Protein AF-A0A1X6MSH0-F1 (afdb_monomer_lite)

Secondary structure (DSSP, 8-state):
---------GGG--TTS--PPPSS---SS----GGG----HHHHHHHHHHHHHHHHHHHHHHHHHHHTTTHHHHTT---PPPHHHHHHHHHHHHHHHHHHHHHHHHHHHHHHHHHHHHHHHHHHHHHHHHHHS-----PPP-

Foldseek 3Di:
DDDPPDPDPPVQPDPPDDRPDPPDPDDPDDPPDPPDPDPDPVVVVVVVVVVVVVVVVVVVVVCCCVVCVCVVVVVPPDDDDDPVNVVVVVVVVCVVCVVVVVVVVVVVVVVVVVVVVVVVVVVVVVVVVVVVVPDPPPDDDD

Organism: NCBI:txid670580

InterPro domains:
  IPR013251 DASH complex subunit Spc19 [PF08287] (43-126)
  IPR013251 DASH complex subunit Spc19 [PTHR28262] (42-127)

Radius of gyration: 51.58 Å; chains: 1; bounding box: 98×59×139 Å

pLDDT: mean 77.62, std 20.19, range [35.66, 98.31]

Sequence (142 aa):
MVDKSHRVSRLSVHPRYRPRESVFVGGSELYRGDSHAVCSPYLRECVLAMEDCCEEAHEAQQILRQGTYDLPRMAKVFLLIDEATVRRYKADLTDEIEPQINELISRAEKGLRILLKKESTLKAKVSSGVKYSVFPCHFPPF

Structure (mmCIF, N/CA/C/O backbone):
data_AF-A0A1X6MSH0-F1
#
_entry.id   AF-A0A1X6MSH0-F1
#
loop_
_atom_site.group_PDB
_atom_site.id
_atom_site.type_symbol
_atom_site.label_atom_id
_atom_site.label_alt_id
_atom_site.label_comp_id
_atom_site.label_asym_id
_atom_site.label_entity_id
_atom_site.label_seq_id
_atom_site.pdbx_PDB_ins_code
_atom_site.Cartn_x
_atom_site.Cartn_y
_atom_site.Cartn_z
_atom_site.occupancy
_atom_site.B_iso_or_equiv
_atom_site.auth_seq_id
_atom_site.auth_comp_id
_atom_site.auth_asym_id
_atom_site.auth_atom_id
_atom_site.pdbx_PDB_model_num
ATOM 1 N N . MET A 1 1 ? 29.602 -21.546 -18.727 1.00 35.84 1 MET A N 1
ATOM 2 C CA . MET A 1 1 ? 29.848 -21.574 -20.183 1.00 35.84 1 MET A CA 1
ATOM 3 C C . MET A 1 1 ? 29.016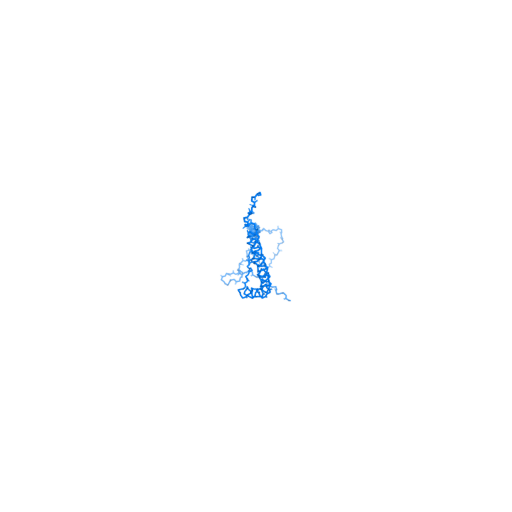 -20.462 -20.797 1.00 35.84 1 MET A C 1
ATOM 5 O O . MET A 1 1 ? 27.800 -20.548 -20.735 1.00 35.84 1 MET A O 1
ATOM 9 N N . VAL A 1 2 ? 29.648 -19.366 -21.226 1.00 35.66 2 VAL A N 1
ATOM 10 C CA . VAL A 1 2 ? 28.955 -18.170 -21.741 1.00 35.66 2 VAL A CA 1
ATOM 11 C C . VAL A 1 2 ? 29.054 -18.183 -23.261 1.00 35.66 2 VAL A C 1
ATOM 13 O O . VAL A 1 2 ? 30.153 -18.120 -23.809 1.00 35.66 2 VAL A O 1
ATOM 16 N N . ASP A 1 3 ? 27.901 -18.302 -23.909 1.00 35.69 3 ASP A N 1
ATOM 17 C CA . ASP A 1 3 ? 27.734 -18.320 -25.358 1.00 35.69 3 ASP A CA 1
ATOM 18 C C . ASP A 1 3 ? 27.955 -16.904 -25.926 1.00 35.69 3 ASP A C 1
ATOM 20 O O . ASP A 1 3 ? 27.247 -15.953 -25.581 1.00 35.69 3 ASP A O 1
ATOM 24 N N . LYS A 1 4 ? 28.994 -16.728 -26.751 1.00 42.09 4 LYS A N 1
ATOM 25 C CA . LYS A 1 4 ? 29.266 -15.471 -27.463 1.00 42.09 4 LYS A CA 1
ATOM 26 C C . LYS A 1 4 ? 28.418 -15.436 -28.733 1.00 42.09 4 LYS A C 1
ATOM 28 O O . LYS A 1 4 ? 28.852 -15.862 -29.799 1.00 42.09 4 LYS A O 1
ATOM 33 N N . SER A 1 5 ? 27.224 -14.863 -28.623 1.00 43.00 5 SER A N 1
ATOM 34 C CA . SER A 1 5 ? 26.385 -14.520 -29.772 1.00 43.00 5 SER A CA 1
ATOM 35 C C . SER A 1 5 ? 27.071 -13.446 -30.630 1.00 43.00 5 SER A C 1
ATOM 37 O O . SER A 1 5 ? 26.941 -12.247 -30.373 1.00 43.00 5 SER A O 1
ATOM 39 N N . HIS A 1 6 ? 27.778 -13.866 -31.679 1.00 49.56 6 HIS A N 1
ATOM 40 C CA . HIS A 1 6 ? 28.257 -12.989 -32.745 1.00 49.56 6 HIS A CA 1
ATOM 41 C C . HIS A 1 6 ? 27.057 -12.312 -33.427 1.00 49.56 6 HIS A C 1
ATOM 43 O O . HIS A 1 6 ? 26.355 -12.918 -34.236 1.00 49.56 6 HIS A O 1
ATOM 49 N N . ARG A 1 7 ? 26.792 -11.040 -33.101 1.00 49.19 7 ARG A N 1
ATOM 50 C CA . ARG A 1 7 ? 25.838 -10.214 -33.854 1.00 49.19 7 ARG A CA 1
ATOM 51 C C . ARG A 1 7 ? 26.438 -9.892 -35.221 1.00 49.19 7 ARG A C 1
ATOM 53 O O . ARG A 1 7 ? 27.130 -8.895 -35.387 1.00 49.19 7 ARG A O 1
ATOM 60 N N . VAL A 1 8 ? 26.165 -10.745 -36.200 1.00 52.09 8 VAL A N 1
ATOM 61 C CA . VAL A 1 8 ? 26.396 -10.432 -37.612 1.00 52.09 8 VAL A CA 1
ATOM 62 C C . VAL A 1 8 ? 25.330 -9.421 -38.047 1.00 52.09 8 VAL A C 1
ATOM 64 O O . VAL A 1 8 ? 24.135 -9.640 -37.828 1.00 52.09 8 VAL A O 1
ATOM 67 N N . SER A 1 9 ? 25.750 -8.293 -38.627 1.00 50.66 9 SER A N 1
ATOM 68 C CA . SER A 1 9 ? 24.847 -7.278 -39.187 1.00 50.66 9 SER A CA 1
ATOM 69 C C . SER A 1 9 ? 23.867 -7.910 -40.178 1.00 50.66 9 SER A C 1
ATOM 71 O O . SER A 1 9 ? 24.264 -8.435 -41.211 1.00 50.66 9 SER A O 1
ATOM 73 N N . ARG A 1 10 ? 22.562 -7.821 -39.896 1.00 56.12 10 ARG A N 1
ATOM 74 C CA . ARG A 1 10 ? 21.478 -8.456 -40.679 1.00 56.12 10 ARG A CA 1
ATOM 75 C C . ARG A 1 10 ? 21.344 -7.964 -42.129 1.00 56.12 10 ARG A C 1
ATOM 77 O O . ARG A 1 10 ? 20.617 -8.570 -42.911 1.00 56.12 10 ARG A O 1
ATOM 84 N N . LEU A 1 11 ? 22.047 -6.893 -42.492 1.00 53.09 11 LEU A N 1
ATOM 85 C CA . LEU A 1 11 ? 22.085 -6.345 -43.849 1.00 53.09 11 LEU A CA 1
ATOM 86 C C . LEU A 1 11 ? 23.017 -7.114 -44.801 1.00 53.09 11 LEU A C 1
ATOM 88 O O . LEU A 1 11 ? 22.836 -7.004 -46.008 1.00 53.09 11 LEU A O 1
ATOM 92 N N . SER A 1 12 ? 23.969 -7.916 -44.305 1.00 53.78 12 SER A N 1
ATOM 93 C CA . SER A 1 12 ? 24.904 -8.670 -45.163 1.00 53.78 12 SER A CA 1
ATOM 94 C C . SER A 1 12 ? 24.372 -10.027 -45.645 1.00 53.78 12 SER A C 1
ATOM 96 O O . SER A 1 12 ? 25.046 -10.698 -46.420 1.00 53.78 12 SER A O 1
ATOM 98 N N . VAL A 1 13 ? 23.178 -10.441 -45.202 1.00 54.25 13 VAL A N 1
ATOM 99 C CA . VAL A 1 13 ? 22.652 -11.811 -45.391 1.00 54.25 13 VAL A CA 1
ATOM 100 C C . VAL A 1 13 ? 21.350 -11.837 -46.2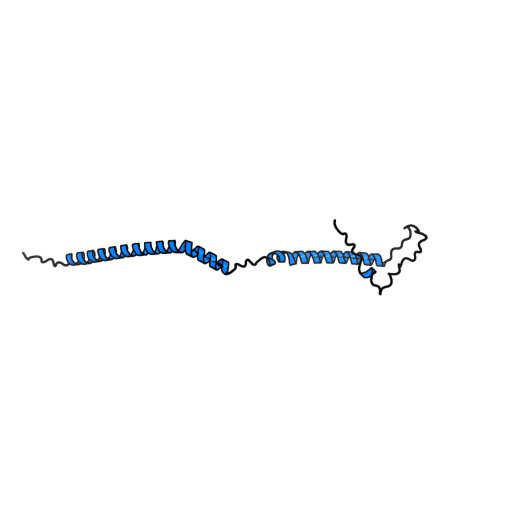13 1.00 54.25 13 VAL A C 1
ATOM 102 O O . VAL A 1 13 ? 20.727 -12.883 -46.367 1.00 54.25 13 VAL A O 1
ATOM 105 N N . HIS A 1 14 ? 20.887 -10.703 -46.756 1.00 52.59 14 HIS A N 1
ATOM 106 C CA . HIS A 1 14 ? 19.643 -10.687 -47.535 1.00 52.59 14 HIS A CA 1
ATOM 107 C C . HIS A 1 14 ? 19.836 -11.307 -48.939 1.00 52.59 14 HIS A C 1
ATOM 109 O O . HIS A 1 14 ? 20.580 -10.738 -49.735 1.00 52.59 14 HIS A O 1
ATOM 115 N N . PRO A 1 15 ? 19.105 -12.381 -49.317 1.00 57.09 15 PRO A N 1
ATOM 116 C CA . PRO A 1 15 ? 19.311 -13.099 -50.587 1.00 57.09 15 PRO A CA 1
ATOM 117 C C . PRO A 1 15 ? 19.023 -12.281 -51.855 1.00 57.09 15 PRO A C 1
ATOM 119 O O . PRO A 1 15 ? 19.421 -12.670 -52.948 1.00 57.09 15 PRO A O 1
ATOM 122 N N . ARG A 1 16 ? 18.284 -11.168 -51.726 1.00 56.84 16 ARG A N 1
ATOM 123 C CA . ARG A 1 16 ? 17.924 -10.274 -52.841 1.00 56.84 16 ARG A CA 1
ATOM 124 C C . ARG A 1 16 ? 18.942 -9.167 -53.102 1.00 56.84 16 ARG A C 1
ATOM 126 O O . ARG A 1 16 ? 18.841 -8.501 -54.127 1.00 56.84 16 ARG A O 1
ATOM 133 N N . TYR A 1 17 ? 19.907 -8.969 -52.210 1.00 53.97 17 TYR A N 1
ATOM 134 C CA . TYR A 1 17 ? 20.998 -8.033 -52.436 1.00 53.97 17 TYR A CA 1
ATOM 135 C C . TYR A 1 17 ? 22.235 -8.851 -52.784 1.00 53.97 17 TYR A C 1
ATOM 137 O O . TYR A 1 17 ? 22.675 -9.680 -51.989 1.00 53.97 17 TYR A O 1
ATOM 145 N N . ARG A 1 18 ? 22.785 -8.647 -53.990 1.00 54.00 18 ARG A N 1
ATOM 146 C CA . ARG A 1 18 ? 24.121 -9.168 -54.304 1.00 54.00 18 ARG A CA 1
ATOM 147 C C . ARG A 1 18 ? 25.082 -8.746 -53.182 1.00 54.00 18 ARG A C 1
ATOM 149 O O . ARG A 1 18 ? 24.932 -7.626 -52.678 1.00 54.00 18 ARG A O 1
ATOM 156 N N . PRO A 1 19 ? 26.059 -9.595 -52.805 1.00 58.25 19 PRO A N 1
ATOM 157 C CA . PRO A 1 19 ? 27.164 -9.164 -51.958 1.00 58.25 19 PRO A CA 1
ATOM 158 C C . PRO A 1 19 ? 27.684 -7.831 -52.492 1.00 58.25 19 PRO A C 1
ATOM 160 O O . PRO A 1 19 ? 27.887 -7.712 -53.701 1.00 58.25 19 PRO A O 1
ATOM 163 N N . ARG A 1 20 ? 27.807 -6.814 -51.627 1.00 63.38 20 ARG A N 1
ATOM 164 C CA . ARG A 1 20 ? 28.319 -5.508 -52.056 1.00 63.38 20 ARG A CA 1
ATOM 165 C C . ARG A 1 20 ? 29.655 -5.745 -52.750 1.00 63.38 20 ARG A C 1
ATOM 167 O O . ARG A 1 20 ? 30.579 -6.264 -52.126 1.00 63.38 20 ARG A O 1
ATOM 174 N N . GLU A 1 21 ? 29.724 -5.405 -54.033 1.00 56.88 21 GLU A N 1
ATOM 175 C CA . GLU A 1 21 ? 30.980 -5.445 -54.767 1.00 56.88 21 GLU A CA 1
ATOM 176 C C . GLU A 1 21 ? 31.943 -4.486 -54.063 1.00 56.88 21 GLU A C 1
ATOM 178 O O . GLU A 1 21 ? 31.596 -3.345 -53.740 1.00 56.88 21 GLU A O 1
ATOM 183 N N . SER A 1 22 ? 33.122 -4.998 -53.716 1.00 61.09 22 SER A N 1
ATOM 184 C CA . SER A 1 22 ? 34.176 -4.189 -53.119 1.00 61.09 22 SER A CA 1
ATOM 185 C C . SER A 1 22 ? 34.521 -3.057 -54.084 1.00 61.09 22 SER A C 1
ATOM 187 O O . SER A 1 22 ? 34.852 -3.310 -55.238 1.00 61.09 22 SER A O 1
ATOM 189 N N . VAL A 1 23 ? 34.474 -1.810 -53.609 1.00 57.84 23 VAL A N 1
ATOM 190 C CA . VAL A 1 23 ? 34.895 -0.631 -54.392 1.00 57.84 23 VAL A CA 1
ATOM 191 C C . VAL A 1 23 ? 36.421 -0.612 -54.578 1.00 57.84 23 VAL A C 1
ATOM 193 O O . VAL A 1 23 ? 36.951 0.139 -55.394 1.00 57.84 23 VAL A O 1
ATOM 196 N N . PHE A 1 24 ? 37.148 -1.461 -53.846 1.00 55.53 24 PHE A N 1
ATOM 197 C CA . PHE A 1 24 ? 38.569 -1.679 -54.073 1.00 55.53 24 PHE A CA 1
ATOM 198 C C . PHE A 1 24 ? 38.753 -2.585 -55.291 1.00 55.53 24 PHE A C 1
ATOM 200 O O . PHE A 1 24 ? 38.528 -3.795 -55.218 1.00 55.53 24 PHE A O 1
ATOM 207 N N . VAL A 1 25 ? 39.192 -1.991 -56.402 1.00 57.38 25 VAL A N 1
ATOM 208 C CA . VAL A 1 25 ? 39.744 -2.716 -57.554 1.00 57.38 25 VAL A CA 1
ATOM 209 C C . VAL A 1 25 ? 41.094 -3.293 -57.125 1.00 57.38 25 VAL A C 1
ATOM 211 O O . VAL A 1 25 ? 42.139 -2.683 -57.320 1.00 57.38 25 VAL A O 1
ATOM 214 N N . GLY A 1 26 ? 41.068 -4.442 -56.458 1.00 51.31 26 GLY A N 1
ATOM 215 C CA . GLY A 1 26 ? 42.263 -5.117 -55.969 1.00 51.31 26 GLY A CA 1
ATOM 216 C C . GLY A 1 26 ? 42.114 -6.619 -56.119 1.00 51.31 26 GLY A C 1
ATOM 217 O O . GLY A 1 26 ? 41.589 -7.283 -55.229 1.00 51.31 26 GLY A O 1
ATOM 218 N N . GLY A 1 27 ? 42.578 -7.153 -57.252 1.00 48.78 27 GLY A N 1
ATOM 219 C CA . GLY A 1 27 ? 42.988 -8.554 -57.323 1.00 48.78 27 GLY A CA 1
ATOM 220 C C . GLY A 1 27 ? 44.068 -8.822 -56.271 1.00 48.78 27 GLY A C 1
ATOM 221 O O . GLY A 1 27 ? 44.753 -7.898 -55.838 1.00 48.78 27 GLY A O 1
ATOM 222 N N . SER A 1 28 ? 44.208 -10.072 -55.831 1.00 52.25 28 SER A N 1
ATOM 223 C CA . SER A 1 28 ? 45.063 -10.462 -54.699 1.00 52.25 28 SER A CA 1
ATOM 224 C C . SER A 1 28 ? 46.576 -10.337 -54.942 1.00 52.25 28 SER A C 1
ATOM 226 O O . SER A 1 28 ? 47.350 -11.030 -54.287 1.00 52.25 28 SER A O 1
ATOM 228 N N . GLU A 1 29 ? 47.024 -9.485 -55.857 1.00 49.91 29 GLU A N 1
ATOM 229 C CA . GLU A 1 29 ? 48.437 -9.257 -56.123 1.00 49.91 29 GLU A CA 1
ATOM 230 C C . GLU A 1 29 ? 48.751 -7.764 -56.036 1.00 49.91 29 GLU A C 1
ATOM 232 O O . GLU A 1 29 ? 48.122 -6.947 -56.702 1.00 49.91 29 GLU A O 1
ATOM 237 N N . LEU A 1 30 ? 49.768 -7.442 -55.229 1.00 49.44 30 LEU A N 1
ATOM 238 C CA . LEU A 1 30 ? 50.323 -6.112 -54.943 1.00 49.44 30 LEU A CA 1
ATOM 239 C C . LEU A 1 30 ? 49.606 -5.325 -53.834 1.00 49.44 30 LEU A C 1
ATOM 241 O O . LEU A 1 30 ? 48.996 -4.282 -54.063 1.00 49.44 30 LEU A O 1
ATOM 245 N N . TYR A 1 31 ? 49.836 -5.742 -52.583 1.00 55.00 31 TYR A N 1
ATOM 246 C CA . TYR A 1 31 ? 49.885 -4.801 -51.457 1.00 55.00 31 TYR A CA 1
ATOM 247 C C . TYR A 1 31 ? 51.057 -3.827 -51.694 1.00 55.00 31 TYR A C 1
ATOM 249 O O . TYR A 1 31 ? 52.188 -4.049 -51.263 1.00 55.00 31 TYR A O 1
ATOM 257 N N . ARG A 1 32 ? 50.811 -2.782 -52.492 1.00 49.59 32 ARG A N 1
ATOM 258 C CA . ARG A 1 32 ? 51.718 -1.649 -52.696 1.00 49.59 32 ARG A CA 1
ATOM 259 C C . ARG A 1 32 ? 51.550 -0.745 -51.474 1.00 49.59 32 ARG A C 1
ATOM 261 O O . ARG A 1 32 ? 50.445 -0.280 -51.227 1.00 49.59 32 ARG A O 1
ATOM 268 N N . GLY A 1 33 ? 52.624 -0.588 -50.698 1.00 52.19 33 GLY A N 1
ATOM 269 C CA . GLY A 1 33 ? 52.611 -0.003 -49.355 1.00 52.19 33 GLY A CA 1
ATOM 270 C C . GLY A 1 33 ? 51.862 1.326 -49.207 1.00 52.19 33 GLY A C 1
ATOM 271 O O . GLY A 1 33 ? 51.702 2.076 -50.170 1.00 52.19 33 GLY A O 1
ATOM 272 N N . ASP A 1 34 ? 51.465 1.601 -47.961 1.00 56.72 34 ASP A N 1
ATOM 273 C CA . ASP A 1 34 ? 50.649 2.716 -47.438 1.00 56.72 34 ASP A CA 1
ATOM 274 C C . ASP A 1 34 ? 50.988 4.144 -47.923 1.00 56.72 34 ASP A C 1
ATOM 276 O O . ASP A 1 34 ? 50.294 5.096 -47.581 1.00 56.72 34 ASP A O 1
ATOM 280 N N . SER A 1 35 ? 52.023 4.345 -48.738 1.00 56.50 35 SER A N 1
ATOM 281 C CA . SER A 1 35 ? 52.479 5.663 -49.195 1.00 56.50 35 SER A CA 1
ATOM 282 C C . SER A 1 35 ? 51.526 6.377 -50.171 1.00 56.50 35 SER A C 1
ATOM 284 O O . SER A 1 35 ? 51.699 7.571 -50.397 1.00 56.50 35 SER A O 1
ATOM 286 N N . HIS A 1 36 ? 50.527 5.691 -50.746 1.00 53.44 36 HIS A N 1
ATOM 287 C CA . HIS A 1 36 ? 49.579 6.275 -51.716 1.00 53.44 36 HIS A CA 1
ATOM 288 C C . HIS A 1 36 ? 48.107 5.875 -51.504 1.00 53.44 36 HIS A C 1
ATOM 290 O O . HIS A 1 36 ? 47.292 6.035 -52.415 1.00 53.44 36 HIS A O 1
ATOM 296 N N . ALA A 1 37 ? 47.738 5.362 -50.327 1.00 60.00 37 ALA A N 1
ATOM 297 C CA . ALA A 1 37 ? 46.340 5.065 -50.026 1.00 60.00 37 ALA A CA 1
ATOM 298 C C . ALA A 1 37 ? 45.545 6.377 -49.866 1.00 60.00 37 ALA A C 1
ATOM 300 O O . ALA A 1 37 ? 45.523 6.992 -48.802 1.00 60.00 37 ALA A O 1
ATOM 301 N N . VAL A 1 38 ? 44.901 6.833 -50.943 1.00 65.06 38 VAL A N 1
ATOM 302 C CA . VAL A 1 38 ? 43.979 7.974 -50.896 1.00 65.06 38 VAL A CA 1
ATOM 303 C C . VAL A 1 38 ? 42.651 7.466 -50.341 1.00 65.06 38 VAL A C 1
ATOM 305 O O . VAL A 1 38 ? 41.869 6.834 -51.051 1.00 65.06 38 VAL A O 1
ATOM 308 N N . CYS A 1 39 ? 42.410 7.699 -49.050 1.00 65.88 39 CYS A N 1
ATOM 309 C CA . CYS A 1 39 ? 41.116 7.413 -48.436 1.00 65.88 39 CYS A CA 1
ATOM 310 C C . CYS A 1 39 ? 40.001 8.147 -49.192 1.00 65.88 39 CYS A C 1
ATOM 312 O O . CYS A 1 39 ? 40.138 9.320 -49.539 1.00 65.88 39 CYS A O 1
ATOM 314 N N . SER A 1 40 ? 38.887 7.448 -49.430 1.00 74.62 40 SER A N 1
ATOM 315 C CA . SER A 1 40 ? 37.704 8.032 -50.063 1.00 74.62 40 SER A CA 1
ATOM 316 C C . SER A 1 40 ? 37.273 9.297 -49.306 1.00 74.62 40 SER A C 1
ATOM 318 O O . SER A 1 40 ? 37.141 9.238 -48.079 1.00 74.62 40 SER A O 1
ATOM 320 N N . PRO A 1 41 ? 37.025 10.426 -49.996 1.00 73.81 41 PRO A N 1
ATOM 321 C CA . PRO A 1 41 ? 36.655 11.686 -49.348 1.00 73.81 41 PRO A CA 1
ATOM 322 C C . PRO A 1 41 ? 35.366 11.559 -48.519 1.00 73.81 41 PRO A C 1
ATOM 324 O O . PRO A 1 41 ? 35.218 12.233 -47.503 1.00 73.81 41 PRO A O 1
ATOM 327 N N . TYR A 1 42 ? 34.490 10.620 -48.886 1.00 79.50 42 TYR A N 1
ATOM 328 C CA . TYR A 1 42 ? 33.238 10.325 -48.187 1.00 79.50 42 TYR A CA 1
ATOM 329 C C . TYR A 1 42 ? 33.434 9.618 -46.838 1.00 79.50 42 TYR A C 1
ATOM 331 O O . TYR A 1 42 ? 32.549 9.659 -45.991 1.00 79.50 42 TYR A O 1
ATOM 339 N N . LEU A 1 43 ? 34.584 8.971 -46.598 1.00 82.44 43 LEU A N 1
ATOM 340 C CA . LEU A 1 43 ? 34.838 8.292 -45.321 1.00 82.44 43 LEU A CA 1
ATOM 341 C C . LEU A 1 43 ? 34.914 9.283 -44.165 1.00 82.44 43 LEU A C 1
ATOM 343 O O . LEU A 1 43 ? 34.429 8.983 -43.079 1.00 82.44 43 LEU A O 1
ATOM 347 N N . ARG A 1 44 ? 35.483 10.469 -44.401 1.00 82.50 44 ARG A N 1
ATOM 348 C CA . ARG A 1 44 ? 35.556 11.517 -43.383 1.00 82.50 44 ARG A CA 1
ATOM 349 C C . ARG A 1 44 ? 34.161 11.983 -42.977 1.00 82.50 44 ARG A C 1
ATOM 351 O O . ARG A 1 44 ? 33.887 12.080 -41.791 1.00 82.50 44 ARG A O 1
ATOM 358 N N . GLU A 1 45 ? 33.281 12.211 -43.946 1.00 85.75 45 GLU A N 1
ATOM 359 C CA . GLU A 1 45 ? 31.886 12.591 -43.691 1.00 85.75 45 GLU A CA 1
ATOM 360 C C . GLU A 1 45 ? 31.126 11.489 -42.945 1.00 85.75 45 GLU A C 1
ATOM 362 O O . GLU A 1 45 ? 30.385 11.781 -42.013 1.00 85.75 45 GLU A O 1
ATOM 367 N N . CYS A 1 46 ? 31.352 10.216 -43.291 1.00 89.06 46 CYS A N 1
ATOM 368 C CA . CYS A 1 46 ? 30.761 9.096 -42.559 1.00 89.06 46 CYS A CA 1
ATOM 369 C C . CYS A 1 46 ? 31.246 9.008 -41.106 1.00 89.06 46 CYS A C 1
ATOM 371 O O . CYS A 1 46 ? 30.451 8.680 -40.230 1.00 89.06 46 CYS A O 1
ATOM 373 N N . VAL A 1 47 ? 32.532 9.272 -40.847 1.00 90.94 47 VAL A N 1
ATOM 374 C CA . VAL A 1 47 ? 33.080 9.282 -39.481 1.00 90.94 47 VAL A CA 1
ATOM 375 C C . VAL A 1 47 ? 32.478 10.429 -38.678 1.00 90.94 47 VAL A C 1
ATOM 377 O O . VAL A 1 47 ? 31.974 10.179 -37.592 1.00 90.94 47 VAL A O 1
ATOM 380 N N . LEU A 1 48 ? 32.435 11.637 -39.245 1.00 90.62 48 LEU A N 1
ATOM 381 C CA . LEU A 1 48 ? 31.838 12.802 -38.587 1.00 90.62 48 LEU A CA 1
ATOM 382 C C . LEU A 1 48 ? 30.353 12.572 -38.270 1.00 90.62 48 LEU A C 1
ATOM 384 O O . LEU A 1 48 ? 29.932 12.736 -37.134 1.00 90.62 48 LEU A O 1
ATOM 388 N N . ALA A 1 49 ? 29.572 12.070 -39.231 1.00 94.38 49 ALA A N 1
ATOM 389 C CA . ALA A 1 49 ? 28.160 11.763 -38.997 1.00 94.38 49 ALA A CA 1
ATOM 390 C C . ALA A 1 49 ? 27.956 10.679 -37.921 1.00 94.38 49 ALA A C 1
ATOM 392 O O . ALA A 1 49 ? 26.959 10.692 -37.199 1.00 94.38 49 ALA A O 1
ATOM 393 N N . MET A 1 50 ? 28.879 9.718 -37.817 1.00 95.56 50 MET A N 1
ATOM 394 C CA . MET A 1 50 ? 28.850 8.701 -36.767 1.00 95.56 50 MET A CA 1
ATOM 395 C C . MET A 1 50 ? 29.180 9.295 -35.394 1.00 95.56 50 MET A C 1
ATOM 397 O O . MET A 1 50 ? 28.539 8.909 -34.419 1.00 95.56 50 MET A O 1
ATOM 401 N N . GLU A 1 51 ? 30.155 10.201 -35.314 1.00 96.00 51 GLU A N 1
ATOM 402 C CA . GLU A 1 51 ? 30.506 10.929 -34.090 1.00 96.00 51 GLU A CA 1
ATOM 403 C C . GLU A 1 51 ? 29.311 11.752 -33.588 1.00 96.00 51 GLU A C 1
ATOM 405 O O . GLU A 1 51 ? 28.897 11.555 -32.445 1.00 96.00 51 GLU A O 1
ATOM 410 N N . ASP A 1 52 ? 28.669 12.526 -34.468 1.00 96.62 52 ASP A N 1
ATOM 411 C CA . ASP A 1 52 ? 27.462 13.305 -34.152 1.00 96.62 52 ASP A CA 1
ATOM 412 C C . ASP A 1 52 ? 26.328 12.400 -33.637 1.00 96.62 52 ASP A C 1
ATOM 414 O O . ASP A 1 52 ? 25.688 12.667 -32.621 1.00 96.62 52 ASP A O 1
ATOM 418 N N . CYS A 1 53 ? 26.103 11.260 -34.300 1.00 96.94 53 CYS A N 1
ATOM 419 C CA . CYS A 1 53 ? 25.094 10.291 -33.868 1.00 96.94 53 CYS A CA 1
ATOM 420 C C . CYS A 1 53 ? 25.401 9.696 -32.484 1.00 96.94 53 CYS A C 1
ATOM 422 O O . CYS A 1 53 ? 24.477 9.349 -31.745 1.00 96.94 53 CYS A O 1
ATOM 424 N N . CYS A 1 54 ? 26.680 9.522 -32.139 1.00 97.25 54 CYS A N 1
ATOM 425 C CA . CYS A 1 54 ? 27.078 9.011 -30.830 1.00 97.25 54 CYS A CA 1
ATOM 426 C C . CYS A 1 54 ? 26.849 10.050 -29.730 1.00 97.25 54 CYS A C 1
ATOM 428 O O . CYS A 1 54 ? 26.405 9.675 -28.643 1.00 97.25 54 CYS A O 1
ATOM 430 N N . GLU A 1 55 ? 27.123 11.323 -30.012 1.00 97.25 55 GLU A N 1
ATOM 431 C CA . GLU A 1 55 ? 26.862 12.435 -29.097 1.00 97.25 55 GLU A CA 1
ATOM 432 C C . GLU A 1 55 ? 25.359 12.581 -28.830 1.00 97.25 55 GLU A C 1
ATOM 434 O O . GLU A 1 55 ? 24.925 12.467 -27.683 1.00 97.25 55 GLU A O 1
ATOM 439 N N . GLU A 1 56 ? 24.543 12.656 -29.881 1.00 96.75 56 GLU A N 1
ATOM 440 C CA . GLU A 1 56 ? 23.084 12.768 -29.764 1.00 96.75 56 GLU A CA 1
ATOM 441 C C . GLU A 1 56 ? 22.476 11.574 -29.000 1.00 96.75 56 GLU A C 1
ATOM 443 O O . GLU A 1 56 ? 21.627 11.726 -28.116 1.00 96.75 56 GLU A O 1
ATOM 448 N N . ALA A 1 57 ? 22.939 10.350 -29.284 1.00 97.38 57 ALA A N 1
ATOM 449 C CA . ALA A 1 57 ? 22.485 9.159 -28.566 1.00 97.38 57 ALA A CA 1
ATOM 450 C C . ALA A 1 57 ? 22.868 9.197 -27.078 1.00 97.38 57 ALA A C 1
ATOM 452 O O . ALA A 1 57 ? 22.117 8.697 -26.230 1.00 97.38 57 ALA A O 1
ATOM 453 N N . HIS A 1 58 ? 24.026 9.772 -26.752 1.00 97.50 58 HIS A N 1
ATOM 454 C CA . HIS A 1 58 ? 24.470 9.945 -25.378 1.00 97.50 58 HIS A CA 1
ATOM 455 C C . HIS A 1 58 ? 23.592 10.955 -24.632 1.00 97.50 58 HIS A C 1
ATOM 457 O O . HIS A 1 58 ? 23.118 10.653 -23.533 1.00 97.50 58 HIS A O 1
ATOM 463 N N . GLU A 1 59 ? 23.311 12.107 -25.237 1.00 97.44 59 GLU A N 1
ATOM 464 C CA . GLU A 1 59 ? 22.434 13.130 -24.663 1.00 97.44 59 GLU A CA 1
ATOM 465 C C . GLU A 1 59 ? 21.013 12.601 -24.447 1.00 97.44 59 GLU A C 1
ATOM 467 O O . GLU A 1 59 ? 20.471 12.681 -23.338 1.00 97.44 59 GLU A O 1
ATOM 472 N N . ALA A 1 60 ? 20.438 11.939 -25.456 1.00 97.31 60 ALA A N 1
ATOM 473 C CA . ALA A 1 60 ? 19.127 11.309 -25.350 1.00 97.31 60 ALA A CA 1
ATOM 474 C C . ALA A 1 60 ? 19.080 10.274 -24.213 1.00 97.31 60 ALA A C 1
ATOM 476 O O . ALA A 1 60 ? 18.110 10.209 -23.451 1.00 97.31 60 ALA A O 1
ATOM 477 N N . GLN A 1 61 ? 20.144 9.481 -24.041 1.00 97.12 61 GLN A N 1
ATOM 478 C CA . GLN A 1 61 ? 20.243 8.531 -22.936 1.00 97.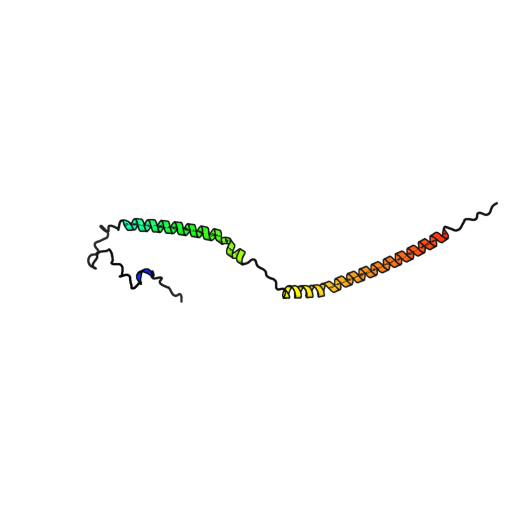12 61 GLN A CA 1
ATOM 479 C C . GLN A 1 61 ? 20.258 9.232 -21.571 1.00 97.12 61 GLN A C 1
ATOM 481 O O . GLN A 1 61 ? 19.630 8.737 -20.628 1.00 97.12 61 GLN A O 1
ATOM 486 N N . GLN A 1 62 ? 20.975 10.350 -21.435 1.00 97.31 62 GLN A N 1
ATOM 487 C CA . GLN A 1 62 ? 21.007 11.115 -20.189 1.00 97.31 62 GLN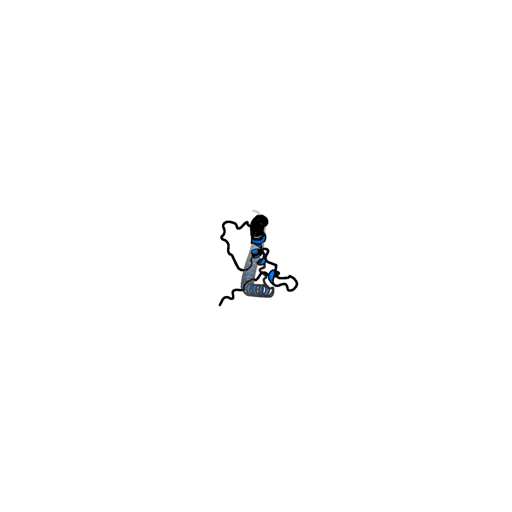 A CA 1
ATOM 488 C C . GLN A 1 62 ? 19.624 11.675 -19.848 1.00 97.31 62 GLN A C 1
ATOM 490 O O . GLN A 1 62 ? 19.160 11.486 -18.721 1.00 97.31 62 GLN A O 1
ATOM 495 N N . ILE A 1 63 ? 18.939 12.273 -20.826 1.00 97.06 63 ILE A N 1
ATOM 496 C CA . ILE A 1 63 ? 17.582 12.811 -20.662 1.00 97.06 63 ILE A CA 1
ATOM 497 C C . ILE A 1 63 ? 16.618 11.705 -20.237 1.00 97.06 63 ILE A C 1
ATOM 499 O O . ILE A 1 63 ? 15.875 11.876 -19.272 1.00 97.06 63 ILE A O 1
ATOM 503 N N . LEU A 1 64 ? 16.660 10.541 -20.896 1.00 96.38 64 LEU A N 1
ATOM 504 C CA . LEU A 1 64 ? 15.818 9.403 -20.529 1.00 96.38 64 LEU A CA 1
ATOM 505 C C . LEU A 1 64 ? 16.088 8.955 -19.094 1.00 96.38 64 LEU A C 1
ATOM 507 O O . LEU A 1 64 ? 15.152 8.820 -18.316 1.00 96.38 64 LEU A O 1
ATOM 511 N N . ARG A 1 65 ? 17.355 8.782 -18.707 1.00 95.19 65 ARG A N 1
ATOM 512 C CA . ARG A 1 65 ? 17.717 8.364 -17.344 1.00 95.19 65 ARG A CA 1
ATOM 513 C C . ARG A 1 65 ? 17.234 9.349 -16.285 1.00 95.19 65 ARG A C 1
ATOM 515 O O . ARG A 1 65 ? 16.750 8.905 -15.247 1.00 95.19 65 ARG A O 1
ATOM 522 N N . GLN A 1 66 ? 17.350 10.649 -16.544 1.00 94.19 66 GLN A N 1
ATOM 523 C CA . GLN A 1 66 ? 16.877 11.695 -15.637 1.00 94.19 66 GLN A CA 1
ATOM 524 C C . GLN A 1 66 ? 15.342 11.732 -15.581 1.00 94.19 66 GLN A C 1
ATOM 526 O O . GLN A 1 66 ? 14.771 11.741 -14.493 1.00 94.19 66 GLN A O 1
ATOM 531 N N . GLY A 1 67 ? 14.671 11.670 -16.734 1.00 93.00 67 GLY A N 1
ATOM 532 C CA . GLY A 1 67 ? 13.210 11.704 -16.835 1.00 93.00 67 GLY A CA 1
ATOM 533 C C . GLY A 1 67 ? 12.520 10.454 -16.283 1.00 93.00 67 GLY A C 1
ATOM 534 O O . GLY A 1 67 ? 11.422 10.544 -15.740 1.00 93.00 67 GLY A O 1
ATOM 535 N N . THR A 1 68 ? 13.163 9.286 -16.364 1.00 93.75 68 THR A N 1
ATOM 536 C CA . THR A 1 68 ? 12.623 8.015 -15.853 1.00 93.75 68 THR A CA 1
ATOM 537 C C . THR A 1 68 ? 13.161 7.624 -14.481 1.00 93.75 68 THR A C 1
ATOM 539 O O . THR A 1 68 ? 12.840 6.536 -14.003 1.00 93.75 68 THR A O 1
ATOM 542 N N . TYR A 1 69 ? 13.983 8.469 -13.850 1.00 92.31 69 TYR A N 1
ATOM 543 C CA . TYR A 1 69 ? 14.677 8.145 -12.601 1.00 92.31 69 TYR A CA 1
ATOM 544 C C . TYR A 1 69 ? 13.721 7.646 -11.510 1.00 92.31 69 TYR A C 1
ATOM 546 O O . TYR A 1 69 ? 14.031 6.700 -10.787 1.00 92.31 69 TYR A O 1
ATOM 554 N N . ASP A 1 70 ? 12.531 8.244 -11.433 1.00 89.19 70 ASP A N 1
ATOM 555 C CA . ASP A 1 70 ? 11.569 7.959 -10.370 1.00 89.19 70 ASP A CA 1
ATOM 556 C C . ASP A 1 70 ? 10.547 6.857 -10.698 1.00 89.19 70 ASP A C 1
ATOM 558 O O . ASP A 1 70 ? 9.841 6.376 -9.809 1.00 89.19 70 ASP A O 1
ATOM 562 N N . LEU A 1 71 ? 10.477 6.397 -11.952 1.00 87.38 71 LEU A N 1
ATOM 563 C CA . LEU A 1 71 ? 9.501 5.382 -12.368 1.00 87.38 71 LEU A CA 1
ATOM 564 C C . LEU A 1 71 ? 9.590 4.079 -11.550 1.00 87.38 71 LEU A C 1
ATOM 566 O O . LEU A 1 71 ? 8.544 3.581 -11.125 1.00 87.38 71 LEU A O 1
ATOM 570 N N . PRO A 1 72 ? 10.785 3.532 -11.237 1.00 85.19 72 PRO A N 1
ATOM 571 C CA . PRO A 1 72 ? 10.889 2.338 -10.399 1.00 85.19 72 PRO A CA 1
ATOM 572 C C . PRO A 1 72 ? 10.383 2.541 -8.965 1.00 85.19 72 PRO A C 1
ATOM 574 O O . PRO A 1 72 ? 9.989 1.567 -8.320 1.00 85.19 72 PRO A O 1
ATOM 577 N N . ARG A 1 73 ? 10.405 3.782 -8.453 1.00 82.81 73 ARG A N 1
ATOM 578 C CA . ARG A 1 73 ? 9.850 4.134 -7.140 1.00 82.81 73 ARG A CA 1
ATOM 579 C C . ARG A 1 73 ? 8.329 4.193 -7.214 1.00 82.81 73 ARG A C 1
ATOM 581 O O . ARG A 1 73 ? 7.670 3.536 -6.415 1.00 82.81 73 ARG A O 1
ATOM 588 N N . MET A 1 74 ? 7.783 4.908 -8.199 1.00 79.31 74 MET A N 1
ATOM 589 C CA . MET A 1 74 ? 6.335 5.054 -8.398 1.00 79.31 74 MET A CA 1
ATOM 590 C C . MET A 1 74 ? 5.632 3.716 -8.662 1.00 79.31 74 MET A C 1
ATOM 592 O O . MET A 1 74 ? 4.526 3.496 -8.177 1.00 79.31 74 MET A O 1
ATOM 596 N N . ALA A 1 75 ? 6.293 2.786 -9.355 1.00 78.50 75 ALA A N 1
ATOM 597 C CA . ALA A 1 75 ? 5.753 1.452 -9.620 1.00 78.50 75 ALA A CA 1
ATOM 598 C C . ALA A 1 75 ? 5.524 0.601 -8.352 1.00 78.50 75 ALA A C 1
ATOM 600 O O . ALA A 1 75 ? 4.823 -0.405 -8.412 1.00 78.50 75 ALA A O 1
ATOM 601 N N . LYS A 1 76 ? 6.112 0.973 -7.206 1.00 73.25 76 LYS A N 1
ATOM 602 C CA . LYS A 1 76 ? 6.068 0.191 -5.959 1.00 73.25 76 LYS A CA 1
ATOM 603 C C . LYS A 1 76 ? 5.123 0.761 -4.894 1.00 73.25 76 LYS A C 1
ATOM 605 O O . LYS A 1 76 ? 5.093 0.239 -3.783 1.00 73.25 76 LYS A O 1
ATOM 610 N N . VAL A 1 77 ? 4.355 1.812 -5.190 1.00 70.31 77 VAL A N 1
ATOM 611 C CA . VAL A 1 77 ? 3.585 2.562 -4.173 1.00 70.31 77 VAL A CA 1
ATOM 612 C C . VAL A 1 77 ? 2.152 2.042 -4.009 1.00 70.31 77 VAL A C 1
ATOM 614 O O . VAL A 1 77 ? 1.204 2.818 -3.975 1.00 70.31 77 VAL A O 1
ATOM 617 N N . PHE A 1 78 ? 1.968 0.729 -3.879 1.00 72.56 78 PHE A N 1
ATOM 618 C CA . PHE A 1 78 ? 0.666 0.183 -3.485 1.00 72.56 78 PHE A CA 1
ATOM 619 C C . PHE A 1 78 ? 0.847 -0.892 -2.416 1.00 72.56 78 PHE A C 1
ATOM 621 O O . PHE A 1 78 ? 1.159 -2.044 -2.707 1.00 72.56 78 PHE A O 1
ATOM 628 N N . LEU A 1 79 ? 0.647 -0.498 -1.157 1.00 73.75 79 LEU A N 1
ATOM 629 C CA . LEU A 1 79 ? 0.405 -1.434 -0.064 1.00 73.75 79 LEU A CA 1
ATOM 630 C C . LEU A 1 79 ? -1.095 -1.703 -0.027 1.00 73.75 79 LEU A C 1
ATOM 632 O O . LEU A 1 79 ? -1.873 -0.903 0.488 1.00 73.75 79 LEU A O 1
ATOM 636 N N . LEU A 1 80 ? -1.496 -2.813 -0.636 1.00 80.75 80 LEU A N 1
ATOM 637 C CA . LEU A 1 80 ? -2.871 -3.287 -0.592 1.00 80.75 80 LEU A CA 1
ATOM 638 C C . LEU A 1 80 ? -3.005 -4.235 0.598 1.00 80.75 80 LEU A C 1
ATOM 640 O O . LEU A 1 80 ? -2.292 -5.234 0.684 1.00 80.75 80 LEU A O 1
ATOM 644 N N . ILE A 1 81 ? -3.902 -3.905 1.524 1.00 87.62 81 ILE A N 1
ATOM 645 C CA . ILE A 1 81 ? -4.277 -4.788 2.628 1.00 87.62 81 ILE A CA 1
ATOM 646 C C . ILE A 1 81 ? -5.594 -5.452 2.242 1.00 87.62 81 ILE A C 1
ATOM 648 O O . ILE A 1 81 ? -6.553 -4.768 1.890 1.00 87.62 81 ILE A O 1
ATOM 652 N N . ASP A 1 82 ? -5.627 -6.780 2.307 1.00 92.94 82 ASP A N 1
ATOM 653 C CA . ASP A 1 82 ? -6.837 -7.548 2.035 1.00 92.94 82 ASP A CA 1
ATOM 654 C C . ASP A 1 82 ? -7.904 -7.320 3.118 1.00 92.94 82 ASP A C 1
ATOM 656 O O . ASP A 1 82 ? -7.607 -7.196 4.311 1.00 92.94 82 ASP A O 1
ATOM 660 N N . GLU A 1 83 ? -9.171 -7.318 2.712 1.00 92.75 83 GLU A N 1
ATOM 661 C CA . GLU A 1 83 ? -10.310 -7.138 3.610 1.00 92.75 83 GLU A CA 1
ATOM 662 C C . GLU A 1 83 ? -10.372 -8.254 4.662 1.00 92.75 83 GLU A C 1
ATOM 664 O O . GLU A 1 83 ? -10.766 -8.018 5.807 1.00 92.75 83 GLU A O 1
ATOM 669 N N . ALA A 1 84 ? -9.960 -9.477 4.309 1.00 94.19 84 ALA A N 1
ATOM 670 C CA . ALA A 1 84 ? -9.896 -10.576 5.267 1.00 94.19 84 ALA A CA 1
ATOM 671 C C . ALA A 1 84 ? -8.905 -10.279 6.404 1.00 94.19 84 ALA A C 1
ATOM 673 O O . ALA A 1 84 ? -9.200 -10.564 7.565 1.00 94.19 84 ALA A O 1
ATOM 674 N N . THR A 1 85 ? -7.768 -9.655 6.091 1.00 93.50 85 THR A N 1
ATOM 675 C CA . THR A 1 85 ? -6.763 -9.238 7.077 1.00 93.50 85 THR A CA 1
ATOM 676 C C . THR A 1 85 ? -7.312 -8.149 7.996 1.00 93.50 85 THR A C 1
ATOM 678 O O . THR A 1 85 ? -7.163 -8.246 9.212 1.00 93.50 85 THR A O 1
ATOM 681 N N . VAL A 1 86 ? -8.023 -7.159 7.443 1.00 95.56 86 VAL A N 1
ATOM 682 C CA . VAL A 1 86 ? -8.690 -6.112 8.239 1.00 95.56 86 VAL A CA 1
ATOM 683 C C . VAL A 1 86 ? -9.725 -6.717 9.186 1.00 95.56 86 VAL A C 1
ATOM 685 O O . VAL A 1 86 ? -9.774 -6.357 10.361 1.00 95.56 86 VAL A O 1
ATOM 688 N N . ARG A 1 87 ? -10.541 -7.661 8.700 1.00 97.00 87 ARG A N 1
ATOM 689 C CA . ARG A 1 87 ? -11.566 -8.324 9.517 1.00 97.00 87 ARG A CA 1
ATOM 690 C C . ARG A 1 87 ? -10.968 -9.149 10.652 1.00 97.00 87 ARG A C 1
ATOM 692 O O . ARG A 1 87 ? -11.493 -9.074 11.758 1.00 97.00 87 ARG A O 1
ATOM 699 N N . ARG A 1 88 ? -9.878 -9.882 10.400 1.00 96.50 88 ARG A N 1
ATOM 700 C CA . ARG A 1 88 ? -9.165 -10.647 11.436 1.00 96.50 88 ARG A CA 1
ATOM 701 C C . ARG A 1 88 ? -8.602 -9.732 12.514 1.00 96.50 88 ARG A C 1
ATOM 703 O O . ARG A 1 88 ? -8.998 -9.867 13.659 1.00 96.50 88 ARG A O 1
ATOM 710 N N . TYR A 1 89 ? -7.808 -8.727 12.140 1.00 95.69 89 TYR A N 1
ATOM 711 C CA . TYR A 1 89 ? -7.238 -7.811 13.130 1.00 95.69 89 TYR A CA 1
ATOM 712 C C . TYR A 1 89 ? -8.301 -7.039 13.907 1.00 95.69 89 TYR A C 1
ATOM 714 O O . TYR A 1 89 ? -8.128 -6.784 15.092 1.00 95.69 89 TYR A O 1
ATOM 722 N N . LYS A 1 90 ? -9.423 -6.686 13.273 1.00 96.19 90 LYS A N 1
ATOM 723 C CA . LYS A 1 90 ? -10.544 -6.076 13.989 1.00 96.19 90 LYS A CA 1
ATOM 724 C C . LYS A 1 90 ? -11.141 -7.030 15.026 1.00 96.19 90 LYS A C 1
ATOM 726 O O . LYS A 1 90 ? -11.448 -6.572 16.121 1.00 96.19 90 LYS A O 1
ATOM 731 N N . ALA A 1 91 ? -11.336 -8.303 14.683 1.00 96.69 91 ALA A N 1
ATOM 732 C CA . ALA A 1 91 ? -11.841 -9.304 15.618 1.00 96.69 91 ALA A CA 1
ATOM 733 C C . ALA A 1 91 ? -10.863 -9.499 16.785 1.00 96.69 91 ALA A C 1
ATOM 735 O O . ALA A 1 91 ? -11.265 -9.310 17.926 1.00 96.69 91 ALA A O 1
ATOM 736 N N . ASP A 1 92 ? -9.578 -9.711 16.490 1.00 96.56 92 ASP A N 1
ATOM 737 C CA . ASP A 1 92 ? -8.530 -9.898 17.503 1.00 96.56 92 ASP A CA 1
ATOM 738 C C . ASP A 1 92 ? -8.463 -8.700 18.470 1.00 96.56 92 ASP A C 1
ATOM 740 O O . ASP A 1 92 ? -8.489 -8.861 19.688 1.00 96.56 92 ASP A O 1
ATOM 744 N N . LEU A 1 93 ? -8.474 -7.471 17.936 1.00 96.25 93 LEU A N 1
ATOM 745 C CA . LEU A 1 93 ? -8.493 -6.253 18.753 1.00 96.25 93 LEU A CA 1
ATOM 746 C C . LEU A 1 93 ? -9.771 -6.122 19.583 1.00 96.25 93 LEU A C 1
ATOM 748 O O . LEU A 1 93 ? -9.734 -5.578 20.684 1.00 96.25 93 LEU A O 1
ATOM 752 N N . THR A 1 94 ? -10.908 -6.571 19.052 1.00 96.25 94 THR A N 1
ATOM 753 C CA . THR A 1 94 ? -12.173 -6.533 19.790 1.00 96.25 94 THR A CA 1
ATOM 754 C C . THR A 1 94 ? -12.095 -7.484 20.979 1.00 96.25 94 THR A C 1
ATOM 756 O O . THR A 1 94 ? -12.349 -7.049 22.098 1.00 96.25 94 THR A O 1
ATOM 759 N N . ASP A 1 95 ? -11.628 -8.714 20.771 1.00 96.50 95 ASP A N 1
ATOM 760 C CA . ASP A 1 95 ? -11.490 -9.718 21.830 1.00 96.50 95 ASP A CA 1
ATOM 761 C C . ASP A 1 95 ? -10.519 -9.267 22.942 1.00 96.50 95 ASP A C 1
ATOM 763 O O . ASP A 1 95 ? -10.749 -9.536 24.124 1.00 96.50 95 ASP A O 1
ATOM 767 N N . GLU A 1 96 ? -9.459 -8.529 22.594 1.00 95.50 96 GLU A N 1
ATOM 768 C CA . GLU A 1 96 ? -8.489 -7.992 23.560 1.00 95.50 96 GLU A CA 1
ATOM 769 C C . GLU A 1 96 ? -8.995 -6.759 24.337 1.00 95.50 96 GLU A C 1
ATOM 771 O O . GLU A 1 96 ? -8.704 -6.598 25.531 1.00 95.50 96 GLU A O 1
ATOM 776 N N . ILE A 1 97 ? -9.727 -5.856 23.676 1.00 96.50 97 ILE A N 1
ATOM 777 C CA . ILE A 1 97 ? -10.095 -4.539 24.226 1.00 96.50 97 ILE A CA 1
ATOM 778 C C . ILE A 1 97 ? -11.473 -4.558 24.901 1.00 96.50 97 ILE A C 1
ATOM 780 O O . ILE A 1 97 ? -11.669 -3.903 25.930 1.00 96.50 97 ILE A O 1
ATOM 784 N N . GLU A 1 98 ? -12.435 -5.305 24.361 1.00 95.88 98 GLU A N 1
ATOM 785 C CA . GLU A 1 98 ? -13.810 -5.375 24.864 1.00 95.88 98 GLU A CA 1
ATOM 786 C C . GLU A 1 98 ? -13.927 -5.706 26.367 1.00 95.88 98 GLU A C 1
ATOM 788 O O . GLU A 1 98 ? -14.678 -5.006 27.060 1.00 95.88 98 GLU A O 1
ATOM 793 N N . PRO A 1 99 ? -13.179 -6.668 26.951 1.00 96.75 99 PRO A N 1
ATOM 794 C CA . PRO A 1 99 ? -13.269 -6.924 28.389 1.00 96.75 99 PRO A CA 1
ATOM 795 C C . PRO A 1 99 ? -12.835 -5.719 29.238 1.00 96.75 99 PRO A C 1
ATOM 797 O O . PRO A 1 99 ? -13.447 -5.447 30.273 1.00 96.75 99 PRO A O 1
ATOM 800 N N . GLN A 1 100 ? -11.835 -4.955 28.787 1.00 96.50 100 GLN A N 1
ATOM 801 C CA . GLN A 1 100 ? -11.330 -3.778 29.504 1.00 96.50 100 GLN A CA 1
ATOM 802 C C . GLN A 1 100 ? -12.353 -2.637 29.484 1.00 96.50 100 GLN A C 1
ATOM 804 O O . GLN A 1 100 ? -12.583 -1.971 30.497 1.00 96.50 100 GLN A O 1
ATOM 809 N N . ILE A 1 101 ? -13.020 -2.437 28.342 1.00 96.88 101 ILE A N 1
ATOM 810 C CA . ILE A 1 101 ? -14.116 -1.470 28.214 1.00 96.88 101 ILE A CA 1
ATOM 811 C C . ILE A 1 101 ? -15.263 -1.848 29.158 1.00 96.88 101 ILE A C 1
ATOM 813 O O . ILE A 1 101 ? -15.753 -1.001 29.908 1.00 96.88 101 ILE A O 1
ATOM 817 N N . ASN A 1 102 ? -15.658 -3.121 29.177 1.00 97.50 102 ASN A N 1
ATOM 818 C CA . ASN A 1 102 ? -16.744 -3.603 30.029 1.00 97.50 102 ASN A CA 1
ATOM 819 C C . ASN A 1 102 ? -16.426 -3.473 31.526 1.00 97.50 102 ASN A C 1
ATOM 821 O O . ASN A 1 102 ? -17.299 -3.110 32.322 1.00 97.50 102 ASN A O 1
ATOM 825 N N . GLU A 1 103 ? -15.174 -3.697 31.929 1.00 97.75 103 GLU A N 1
ATOM 826 C CA . GLU A 1 103 ? -14.735 -3.455 33.304 1.00 97.75 103 GLU A CA 1
ATOM 827 C C . GLU A 1 103 ? -14.864 -1.970 33.682 1.00 97.75 103 GLU A C 1
ATOM 829 O O . GLU A 1 103 ? -15.416 -1.634 34.739 1.00 97.75 103 GLU A O 1
ATOM 834 N N . LEU A 1 104 ? -14.408 -1.068 32.807 1.00 98.06 104 LEU A N 1
ATOM 835 C CA . LEU A 1 104 ? -14.496 0.376 33.023 1.00 98.06 104 LEU A CA 1
ATOM 836 C C . LEU A 1 104 ? -15.948 0.846 33.146 1.00 98.06 104 LEU A C 1
ATOM 838 O O . LEU A 1 104 ? -16.255 1.618 34.060 1.00 98.06 104 LEU A O 1
ATOM 842 N N . ILE A 1 105 ? -16.840 0.342 32.289 1.00 97.94 105 ILE A N 1
ATOM 843 C CA . ILE A 1 105 ? -18.283 0.606 32.360 1.00 97.94 105 ILE A CA 1
ATOM 844 C C . ILE A 1 105 ? -18.833 0.129 33.708 1.00 97.94 105 ILE A C 1
ATOM 846 O O . ILE A 1 105 ? -19.415 0.920 34.452 1.00 97.94 105 ILE A O 1
ATOM 850 N N . SER A 1 106 ? -18.566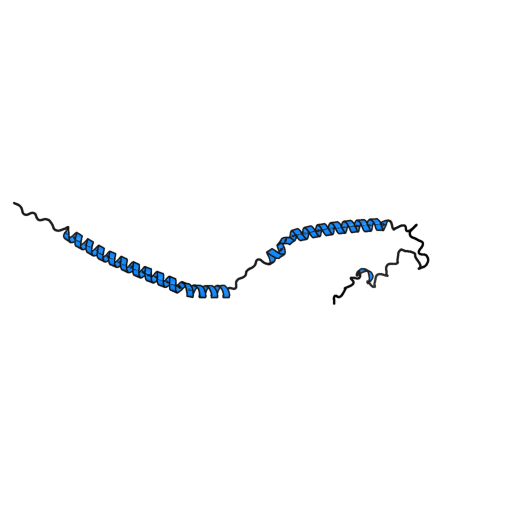 -1.124 34.088 1.00 98.25 106 SER A N 1
ATOM 851 C CA . SER A 1 106 ? -19.019 -1.693 35.366 1.00 98.25 106 SER A CA 1
ATOM 852 C C . SER A 1 106 ? -18.553 -0.861 36.564 1.00 98.25 106 SER A C 1
ATOM 854 O O . SER A 1 106 ? -19.306 -0.615 37.516 1.00 98.25 106 SER A O 1
ATOM 856 N N . ARG A 1 107 ? -17.305 -0.381 36.530 1.00 98.06 107 ARG A N 1
ATOM 857 C CA . ARG A 1 107 ? -16.741 0.471 37.579 1.00 98.06 107 ARG A CA 1
ATOM 858 C C . ARG A 1 107 ? -17.428 1.835 37.633 1.00 98.06 107 ARG A C 1
ATOM 860 O O . ARG A 1 107 ? -17.759 2.295 38.729 1.00 98.06 107 ARG A O 1
ATOM 867 N N . ALA A 1 108 ? -17.678 2.455 36.483 1.00 98.31 108 ALA A N 1
ATOM 868 C CA . ALA A 1 108 ? -18.381 3.731 36.392 1.00 98.31 108 ALA A CA 1
ATOM 869 C C . ALA A 1 108 ? -19.822 3.622 36.920 1.00 98.31 108 ALA A C 1
ATOM 871 O O . ALA A 1 108 ? -20.239 4.433 37.747 1.00 98.31 108 ALA A O 1
ATOM 872 N N . GLU A 1 109 ? -20.554 2.571 36.551 1.00 98.31 109 GLU A N 1
ATOM 873 C CA . GLU A 1 109 ? -21.918 2.318 37.030 1.00 98.31 109 GLU A CA 1
ATOM 874 C C . GLU A 1 109 ? -21.986 2.067 38.541 1.00 98.31 109 GLU A C 1
ATOM 876 O O . GLU A 1 109 ? -22.917 2.503 39.226 1.00 98.31 109 GLU A O 1
ATOM 881 N N . LYS A 1 110 ? -21.003 1.348 39.099 1.00 98.00 110 LYS A N 1
ATOM 882 C CA . LYS A 1 110 ? -20.878 1.178 40.554 1.00 98.00 110 LYS A CA 1
ATOM 883 C C . LYS A 1 110 ? -20.635 2.527 41.234 1.00 98.00 110 LYS A C 1
ATOM 885 O O . LYS A 1 110 ? -21.316 2.836 42.213 1.00 98.00 110 LYS A O 1
ATOM 890 N N . GLY A 1 111 ? -19.723 3.340 40.698 1.00 97.56 111 GLY A N 1
ATOM 891 C CA . GLY A 1 111 ? -19.448 4.692 41.190 1.00 97.56 111 GLY A CA 1
ATOM 892 C C . GLY A 1 111 ? -20.690 5.587 41.172 1.00 97.56 111 GLY A C 1
ATOM 893 O O . GLY A 1 111 ? -21.020 6.207 42.184 1.00 97.56 111 GLY A O 1
ATOM 894 N N . LEU A 1 112 ? -21.437 5.572 40.066 1.00 98.00 112 LEU A N 1
ATOM 895 C CA . LEU A 1 112 ? -22.678 6.328 39.913 1.00 98.00 112 LEU A CA 1
ATOM 896 C C . LEU A 1 112 ? -23.727 5.922 40.957 1.00 98.00 112 LEU A C 1
ATOM 898 O O . LEU A 1 112 ? -24.295 6.779 41.633 1.00 98.00 112 LEU A O 1
ATOM 902 N N . ARG A 1 113 ? -23.939 4.616 41.169 1.00 97.75 113 ARG A N 1
ATOM 903 C CA . ARG A 1 113 ? -24.876 4.115 42.191 1.00 97.75 113 ARG A CA 1
ATOM 904 C C . ARG A 1 113 ? -24.501 4.554 43.606 1.00 97.75 113 ARG A C 1
ATOM 906 O O . ARG A 1 113 ? -25.387 4.833 44.413 1.00 97.75 113 ARG A O 1
ATOM 913 N N . ILE A 1 114 ? -23.208 4.622 43.926 1.00 97.75 114 ILE A N 1
ATOM 914 C CA . ILE A 1 114 ? -22.735 5.109 45.231 1.00 97.75 114 ILE A CA 1
ATOM 915 C C . ILE A 1 114 ? -23.054 6.598 45.394 1.00 97.75 114 ILE A C 1
ATOM 917 O O . ILE A 1 114 ? -23.535 7.004 46.453 1.00 97.75 114 ILE A O 1
ATOM 921 N N . LEU A 1 115 ? -22.815 7.405 44.358 1.00 97.38 115 LEU A N 1
ATOM 922 C CA . LEU A 1 115 ? -23.108 8.837 44.387 1.00 97.38 115 LEU A CA 1
ATOM 923 C C . LEU A 1 115 ? -24.608 9.106 44.538 1.00 97.38 115 LEU A C 1
ATOM 925 O O . LEU A 1 115 ? -24.981 9.888 45.408 1.00 97.38 115 LEU A O 1
ATOM 929 N N . LEU A 1 116 ? -25.461 8.387 43.806 1.00 97.69 116 LEU A N 1
ATOM 930 C CA 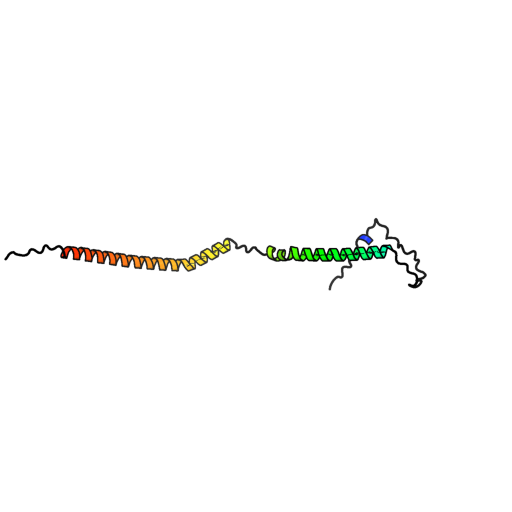. LEU A 1 116 ? -26.919 8.499 43.933 1.00 97.69 116 LEU A CA 1
ATOM 931 C C . LEU A 1 116 ? -27.414 8.146 45.347 1.00 97.69 116 LEU A C 1
ATOM 933 O O . LEU A 1 116 ? -28.256 8.845 45.907 1.00 97.69 116 LEU A O 1
ATOM 937 N N . LYS A 1 117 ? -26.853 7.104 45.978 1.00 97.00 117 LYS A N 1
ATOM 938 C CA . LYS A 1 117 ? -27.172 6.755 47.378 1.00 97.00 117 LYS A CA 1
ATOM 939 C C . LYS A 1 117 ? -26.720 7.827 48.371 1.00 97.00 117 LYS A C 1
ATOM 941 O O . LYS A 1 117 ? -27.400 8.092 49.366 1.00 97.00 117 LYS A O 1
ATOM 946 N N . LYS A 1 118 ? -25.560 8.446 48.140 1.00 96.50 118 LYS A N 1
ATOM 947 C CA . LYS A 1 118 ? -25.093 9.569 48.967 1.00 96.50 118 LYS A CA 1
ATOM 948 C C . LYS A 1 118 ? -26.003 10.780 48.799 1.00 96.50 118 LYS A C 1
ATOM 950 O O . LYS A 1 118 ? -26.391 11.373 49.801 1.00 96.50 118 LYS A O 1
ATOM 955 N N . GLU A 1 119 ? -26.391 11.094 47.568 1.00 95.88 119 GLU A N 1
ATOM 956 C CA . GLU A 1 119 ? -27.337 12.164 47.258 1.00 95.88 119 GLU A CA 1
ATOM 957 C C . GLU A 1 119 ? -28.679 11.945 47.965 1.00 95.88 119 GLU A C 1
ATOM 959 O O . GLU A 1 119 ? -29.151 12.844 48.658 1.00 95.88 119 GLU A O 1
ATOM 964 N N . SER A 1 120 ? -29.272 10.748 47.877 1.00 95.06 120 SER A N 1
ATOM 965 C CA . SER A 1 120 ? -30.544 10.453 48.550 1.00 95.06 120 SER A CA 1
ATOM 966 C C . SER A 1 120 ? -30.438 10.584 50.070 1.00 95.06 120 SER A C 1
ATOM 968 O O . SER A 1 120 ? -31.340 11.114 50.717 1.00 95.06 120 SER A O 1
ATOM 970 N N . THR A 1 121 ? -29.316 10.147 50.648 1.00 94.50 121 THR A N 1
ATOM 971 C CA . THR A 1 121 ? -29.057 10.252 52.092 1.00 94.50 121 THR A CA 1
ATOM 972 C C . THR A 1 121 ? -28.908 11.711 52.527 1.00 94.50 121 THR A C 1
ATOM 974 O O . THR A 1 121 ? -29.445 12.112 53.557 1.00 94.50 121 THR A O 1
ATOM 977 N N . LEU A 1 122 ? -28.194 12.524 51.744 1.00 93.19 122 LEU A N 1
ATOM 978 C CA . LEU A 1 122 ? -28.037 13.956 51.996 1.00 93.19 122 LEU A CA 1
ATOM 979 C C . LEU A 1 122 ? -29.365 14.702 51.846 1.00 93.19 122 LEU A C 1
ATOM 981 O O . LEU A 1 122 ? -29.707 15.484 52.729 1.00 93.19 122 LEU A O 1
ATOM 985 N N . LYS A 1 123 ? -30.154 14.409 50.804 1.00 92.69 123 LYS A N 1
ATOM 986 C CA . LYS A 1 123 ? -31.509 14.958 50.641 1.00 92.69 123 LYS A CA 1
ATOM 987 C C . LYS A 1 123 ? -32.386 14.640 51.848 1.00 92.69 123 LYS A C 1
ATOM 989 O O . LYS A 1 123 ? -32.995 15.550 52.397 1.00 92.69 123 LYS A O 1
ATOM 994 N N . ALA A 1 124 ? -32.385 13.391 52.320 1.00 92.06 124 ALA A N 1
ATOM 995 C CA . ALA A 1 124 ? -33.142 13.002 53.509 1.00 92.06 124 ALA A CA 1
ATOM 996 C C . ALA A 1 124 ? -32.713 13.793 54.758 1.00 92.06 124 ALA A C 1
ATOM 998 O O . ALA A 1 124 ? -33.574 14.286 55.486 1.00 92.06 124 ALA A O 1
ATOM 999 N N . LYS A 1 125 ? -31.401 13.981 54.969 1.00 89.56 125 LYS A N 1
ATOM 1000 C CA . LYS A 1 125 ? -30.860 14.785 56.081 1.00 89.56 125 LYS A CA 1
ATOM 1001 C C . LYS A 1 125 ? -31.256 16.259 55.998 1.00 89.56 125 LYS A C 1
ATOM 1003 O O . LYS A 1 125 ? -31.608 16.849 57.017 1.00 89.56 125 LYS A O 1
ATOM 1008 N N . VAL A 1 126 ? -31.217 16.853 54.805 1.00 90.38 126 VAL A N 1
ATOM 1009 C CA . VAL A 1 126 ? -31.657 18.239 54.584 1.00 90.38 126 VAL A CA 1
ATOM 1010 C C . VAL A 1 126 ? -33.154 18.360 54.864 1.00 90.38 126 VAL A C 1
ATOM 1012 O O . VAL A 1 126 ? -33.559 19.216 55.643 1.00 90.38 126 VAL A O 1
ATOM 1015 N N . SER A 1 127 ? -33.979 17.462 54.319 1.00 83.56 127 SER A N 1
ATOM 1016 C CA . SER A 1 127 ? -35.425 17.464 54.562 1.00 83.56 127 SER A CA 1
ATOM 1017 C C . SER A 1 127 ? -35.787 17.254 56.035 1.00 83.56 127 SER A C 1
ATOM 1019 O O . SER A 1 127 ? -36.747 17.858 56.506 1.00 83.56 127 SER A O 1
ATOM 1021 N N . SER A 1 128 ? -35.042 16.434 56.784 1.00 76.12 128 SER A N 1
ATOM 1022 C CA . SER A 1 128 ? -35.242 16.309 58.231 1.00 76.12 128 SER A CA 1
ATOM 1023 C C . SER A 1 128 ? -34.778 17.558 58.981 1.00 76.12 128 SER A C 1
ATOM 1025 O O . SER A 1 128 ? -35.518 18.056 59.818 1.00 76.12 128 SER A O 1
ATOM 1027 N N . GLY A 1 129 ? -33.608 18.118 58.655 1.00 69.50 129 GLY A N 1
ATOM 1028 C CA . GLY A 1 129 ? -33.086 19.334 59.292 1.00 69.50 129 GLY A CA 1
ATOM 1029 C C . GLY A 1 129 ? -33.998 20.552 59.106 1.00 69.50 129 GLY A C 1
ATOM 1030 O O . GLY A 1 129 ? -34.234 21.284 60.061 1.00 69.50 129 GLY A O 1
ATOM 1031 N N . VAL A 1 130 ? -34.596 20.705 57.919 1.00 60.34 130 VAL A N 1
ATOM 1032 C CA . VAL A 1 130 ? -35.585 21.760 57.629 1.00 60.34 130 VAL A CA 1
ATOM 1033 C C . VAL A 1 130 ? -36.868 21.585 58.452 1.00 60.34 130 VAL A C 1
ATOM 1035 O O . VAL A 1 130 ? -37.458 22.574 58.875 1.00 60.34 130 VAL A O 1
ATOM 1038 N N . LYS A 1 131 ? -37.295 20.349 58.751 1.00 56.88 131 LYS A N 1
ATOM 1039 C CA . LYS A 1 131 ? -38.442 20.115 59.651 1.00 56.88 131 LYS A CA 1
ATOM 1040 C C . LYS A 1 131 ? -38.151 20.536 61.093 1.00 56.88 131 LYS A C 1
ATOM 1042 O O . LYS A 1 131 ? -39.063 20.988 61.773 1.00 56.88 131 LYS A O 1
ATOM 1047 N N . TYR A 1 132 ? -36.904 20.423 61.551 1.00 55.53 132 TYR A N 1
ATOM 1048 C CA . TYR A 1 132 ? -36.515 20.825 62.908 1.00 55.53 132 TYR A CA 1
ATOM 1049 C C . TYR A 1 132 ? -36.235 22.332 63.054 1.00 55.53 132 TYR A C 1
ATOM 1051 O O . TYR A 1 132 ? -36.270 22.834 64.172 1.00 55.53 132 TYR A O 1
ATOM 1059 N N . SER A 1 133 ? -36.013 23.076 61.961 1.00 52.50 133 SER A N 1
ATOM 1060 C CA . SER A 1 133 ? -35.871 24.544 61.985 1.00 52.50 133 SER A CA 1
ATOM 1061 C C . SER A 1 133 ? -37.199 25.309 61.888 1.00 52.50 133 SER A C 1
ATOM 1063 O O . SER A 1 133 ? -37.205 26.529 62.011 1.00 52.50 133 SER A O 1
ATOM 1065 N N . VAL A 1 134 ? -38.322 24.616 61.662 1.00 53.34 134 VAL A N 1
ATOM 1066 C CA . VAL A 1 134 ? -39.680 25.191 61.621 1.00 53.34 134 VAL A CA 1
ATOM 1067 C C . VAL A 1 134 ? -40.488 24.667 62.815 1.00 53.34 134 VAL A C 1
ATOM 1069 O O . VAL A 1 134 ? -41.591 24.151 62.674 1.00 53.34 134 VAL A O 1
ATOM 1072 N N . PHE A 1 135 ? -39.925 24.762 64.019 1.00 48.00 135 PHE A N 1
ATOM 1073 C CA . PHE A 1 135 ? -40.748 24.813 65.226 1.00 48.00 135 PHE A CA 1
ATOM 1074 C C . PHE A 1 135 ? -41.030 26.290 65.515 1.00 48.00 135 PHE A C 1
ATOM 1076 O O . PHE A 1 135 ? -40.076 27.059 65.648 1.00 48.00 135 PHE A O 1
ATOM 1083 N N . PRO A 1 136 ? -42.299 26.729 65.586 1.00 51.47 136 PRO A N 1
ATOM 1084 C CA . PRO A 1 136 ? -42.593 28.081 66.024 1.00 51.47 136 PRO A CA 1
ATOM 1085 C C . PRO A 1 136 ? -42.151 28.196 67.483 1.00 51.47 136 PRO A C 1
ATOM 1087 O O . PRO A 1 136 ? -42.684 27.511 68.356 1.00 51.47 136 PRO A O 1
ATOM 1090 N N . CYS A 1 137 ? -41.152 29.039 67.742 1.00 51.06 137 CYS A N 1
ATOM 1091 C CA . CYS A 1 137 ? -40.786 29.468 69.085 1.00 51.06 137 CYS A CA 1
ATOM 1092 C C . CYS A 1 137 ? -42.002 30.163 69.708 1.00 51.06 137 CYS A C 1
ATOM 1094 O O . CYS A 1 137 ? -42.203 31.362 69.522 1.00 51.06 137 CYS A O 1
ATOM 1096 N N . HIS A 1 138 ? -42.848 29.411 70.406 1.00 49.16 138 HIS A N 1
ATOM 1097 C CA . HIS A 1 138 ? -43.896 29.984 71.233 1.00 49.16 138 HIS A CA 1
ATOM 1098 C C . HIS A 1 138 ? -43.227 30.469 72.523 1.00 49.16 138 HIS A C 1
ATOM 1100 O O . HIS A 1 138 ? -42.962 29.690 73.435 1.00 49.16 138 HIS A O 1
ATOM 1106 N N . PHE A 1 139 ? -42.861 31.751 72.537 1.00 49.31 139 PHE A N 1
ATOM 1107 C CA . PHE A 1 139 ? -42.445 32.461 73.743 1.00 49.31 139 PHE A CA 1
ATOM 1108 C C . PHE A 1 139 ? -43.664 32.576 74.670 1.00 49.31 139 PHE A C 1
ATOM 1110 O O . PHE A 1 139 ? -44.665 33.164 74.250 1.00 49.31 139 PHE A O 1
ATOM 1117 N N . PRO A 1 140 ? -43.629 32.035 75.899 1.00 46.97 140 PRO A N 1
ATOM 1118 C CA . PRO A 1 140 ? -44.673 32.330 76.866 1.00 46.97 140 PRO A CA 1
ATOM 1119 C C . PRO A 1 140 ? -44.565 33.809 77.281 1.00 46.97 140 PRO A C 1
ATOM 1121 O O . PRO A 1 140 ? -43.448 34.301 77.474 1.00 46.97 140 PRO A O 1
ATOM 1124 N N . PRO A 1 141 ? -45.687 34.543 77.387 1.00 57.16 141 PRO A N 1
ATOM 1125 C CA . PRO A 1 141 ? -45.669 35.887 77.938 1.00 57.16 141 PRO A CA 1
ATOM 1126 C C . PRO A 1 141 ? -45.514 35.813 79.465 1.00 57.16 141 PRO A C 1
ATOM 1128 O O . PRO A 1 141 ? -46.127 34.953 80.092 1.00 57.16 141 PRO A O 1
ATOM 1131 N N . PHE A 1 142 ? -44.656 36.706 79.972 1.00 53.66 142 PHE A N 1
ATOM 1132 C CA . PHE A 1 142 ? -44.387 37.140 81.355 1.00 53.66 142 PHE A CA 1
ATOM 1133 C C . PHE A 1 142 ? -45.061 36.409 82.524 1.00 53.66 142 PHE A C 1
ATOM 1135 O O . PHE A 1 142 ? -46.306 36.446 82.624 1.00 53.66 142 PHE A O 1
#